Protein AF-A0A0R3DGZ0-F1 (afdb_monomer_lite)

Organism: NCBI:txid989370

pLDDT: mean 84.37, std 13.38, range [37.03, 94.5]

Secondary structure (DSSP, 8-state):
------TTS-HHHHHHHHHHHHHHH-HHHHHHHHHHHGGG---S-HHHHHHHHHHHHHHHHHHHHHHS------

Foldseek 3Di:
DPLDDDPVDDPVVSVVSVLVVVCVVPVQLSCLCVVLVVLCPDPPDPVSNVVSVVVSVVSSVVSVVVVDDPPDDD

Radius of gyration: 15.45 Å; chains: 1; bounding box: 26×34×43 Å

Sequence (74 aa):
MPLDFDLTKTLDEHLVEFRKYLESIDPECTKILFDNLGTLKGDGNPTRARANRATFNAAVLSQLKALTPKKAGS

Structure (mmCIF, N/CA/C/O backbone):
data_AF-A0A0R3DGZ0-F1
#
_entry.id   AF-A0A0R3DGZ0-F1
#
loop_
_atom_site.group_PDB
_atom_site.id
_atom_site.type_symbol
_atom_site.label_atom_id
_atom_site.label_alt_id
_atom_site.label_comp_id
_atom_site.label_asym_id
_atom_site.label_entity_id
_atom_site.label_seq_id
_atom_site.pdbx_PDB_ins_code
_atom_site.Cartn_x
_atom_site.Cartn_y
_atom_site.Cartn_z
_atom_site.occupancy
_atom_site.B_iso_or_equiv
_atom_site.auth_seq_id
_atom_site.auth_comp_id
_atom_site.auth_asym_id
_atom_site.auth_atom_id
_atom_site.pdbx_PDB_model_num
ATOM 1 N N . MET A 1 1 ? -1.606 -16.210 8.912 1.00 52.59 1 MET A N 1
ATOM 2 C CA . MET A 1 1 ? -0.658 -16.993 8.087 1.00 52.59 1 MET A CA 1
ATOM 3 C C . MET A 1 1 ? 0.445 -16.033 7.671 1.00 52.59 1 MET A C 1
ATOM 5 O O . MET A 1 1 ? 0.072 -14.943 7.251 1.00 52.59 1 MET A O 1
ATOM 9 N N . PRO A 1 2 ? 1.740 -16.334 7.861 1.00 65.69 2 PRO A N 1
ATOM 10 C CA . PRO A 1 2 ? 2.791 -15.464 7.339 1.00 65.69 2 PRO A CA 1
ATOM 11 C C . PRO A 1 2 ? 2.673 -15.389 5.812 1.00 65.69 2 PRO A C 1
ATOM 13 O O . PRO A 1 2 ? 2.291 -16.369 5.175 1.00 65.69 2 PRO A O 1
ATOM 16 N N . LEU A 1 3 ? 2.947 -14.215 5.247 1.00 71.69 3 LEU A N 1
ATOM 17 C CA . LEU A 1 3 ? 3.033 -14.037 3.803 1.00 71.69 3 LEU A CA 1
ATOM 18 C C . LEU A 1 3 ? 4.243 -14.839 3.303 1.00 71.69 3 LEU A C 1
ATOM 20 O O . LEU A 1 3 ? 5.372 -14.502 3.656 1.00 71.69 3 LEU A O 1
ATOM 24 N N . ASP A 1 4 ? 4.010 -15.902 2.538 1.00 78.62 4 ASP A N 1
ATOM 25 C CA . ASP A 1 4 ? 5.083 -16.700 1.945 1.00 78.62 4 ASP A CA 1
ATOM 26 C C . ASP A 1 4 ? 5.384 -16.191 0.531 1.00 78.62 4 ASP A C 1
ATOM 28 O O . ASP A 1 4 ? 4.479 -16.045 -0.298 1.00 78.62 4 ASP A O 1
ATOM 32 N N . PHE A 1 5 ? 6.646 -15.854 0.270 1.00 77.44 5 PHE A N 1
ATOM 33 C CA . PHE A 1 5 ? 7.058 -15.235 -0.987 1.00 77.44 5 PHE A CA 1
ATOM 34 C C . PHE A 1 5 ? 7.492 -16.312 -1.986 1.00 77.44 5 PHE A C 1
ATOM 36 O O . PHE A 1 5 ? 8.667 -16.651 -2.110 1.00 77.44 5 PHE A O 1
ATOM 43 N N . ASP A 1 6 ? 6.507 -16.858 -2.689 1.00 87.06 6 ASP A N 1
ATOM 44 C CA . ASP A 1 6 ? 6.689 -17.832 -3.765 1.00 87.06 6 ASP A CA 1
ATOM 45 C C . ASP A 1 6 ? 7.205 -17.185 -5.063 1.00 87.06 6 ASP A C 1
ATOM 47 O O . ASP A 1 6 ? 6.456 -16.532 -5.782 1.00 87.06 6 ASP A O 1
ATOM 51 N N . LEU A 1 7 ? 8.470 -17.437 -5.407 1.00 88.69 7 LEU A N 1
ATOM 52 C CA . LEU A 1 7 ? 9.128 -16.891 -6.603 1.00 88.69 7 LEU A CA 1
ATOM 53 C C . LEU A 1 7 ? 8.493 -17.315 -7.940 1.00 88.69 7 LEU A C 1
ATOM 55 O O . LEU A 1 7 ? 8.864 -16.769 -8.979 1.00 88.69 7 LEU A O 1
ATOM 59 N N . THR A 1 8 ? 7.588 -18.296 -7.945 1.00 92.75 8 THR A N 1
ATOM 60 C CA . THR A 1 8 ? 6.874 -18.721 -9.158 1.00 92.75 8 THR A CA 1
ATOM 61 C C . THR A 1 8 ? 5.683 -17.825 -9.498 1.00 92.75 8 THR A C 1
ATOM 63 O O . THR A 1 8 ? 5.195 -17.872 -10.629 1.00 92.75 8 THR A O 1
ATOM 66 N N . LYS A 1 9 ? 5.240 -16.986 -8.555 1.00 89.56 9 LYS A N 1
ATOM 67 C CA . LYS A 1 9 ? 4.115 -16.069 -8.736 1.00 89.56 9 LYS A CA 1
ATOM 68 C C . LYS A 1 9 ? 4.546 -14.765 -9.394 1.00 89.56 9 LYS A C 1
ATOM 70 O O . LYS A 1 9 ? 5.655 -14.256 -9.238 1.00 89.56 9 LYS A O 1
ATOM 75 N N . THR A 1 10 ? 3.613 -14.190 -10.132 1.00 90.25 10 THR A N 1
ATOM 76 C CA . THR A 1 10 ? 3.718 -12.846 -10.685 1.00 90.25 10 THR A CA 1
ATOM 77 C C . THR A 1 10 ? 3.609 -11.786 -9.587 1.00 90.25 10 THR A C 1
ATOM 79 O O . THR A 1 10 ? 3.083 -12.017 -8.495 1.00 90.25 10 THR A O 1
ATOM 82 N N . LEU A 1 11 ? 4.064 -10.568 -9.896 1.00 84.69 11 LEU A N 1
ATOM 83 C CA . LEU A 1 11 ? 3.888 -9.416 -9.009 1.00 84.69 11 LEU A CA 1
ATOM 84 C C . LEU A 1 11 ? 2.409 -9.192 -8.652 1.00 84.69 11 LEU A C 1
ATOM 86 O O . LEU A 1 11 ? 2.100 -8.900 -7.500 1.00 84.69 11 LEU A O 1
ATOM 90 N N . ASP A 1 12 ? 1.504 -9.347 -9.619 1.00 88.31 12 ASP A N 1
ATOM 91 C CA . ASP A 1 12 ? 0.072 -9.134 -9.401 1.00 88.31 12 ASP A CA 1
ATOM 92 C C . ASP A 1 12 ? -0.516 -10.176 -8.438 1.00 88.31 12 ASP A C 1
ATOM 94 O O . ASP A 1 12 ? -1.287 -9.825 -7.544 1.00 88.31 12 ASP A O 1
ATOM 98 N N . GLU A 1 13 ? -0.099 -11.440 -8.545 1.00 90.69 13 GLU A N 1
ATOM 9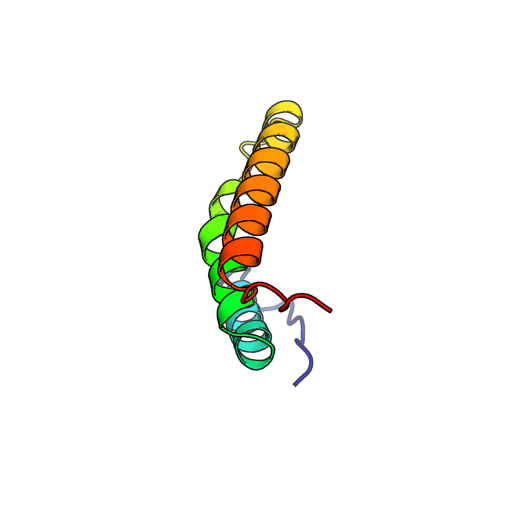9 C CA . GLU A 1 13 ? -0.501 -12.498 -7.610 1.00 90.69 13 GLU A CA 1
ATOM 100 C C . GLU A 1 13 ? -0.008 -12.211 -6.187 1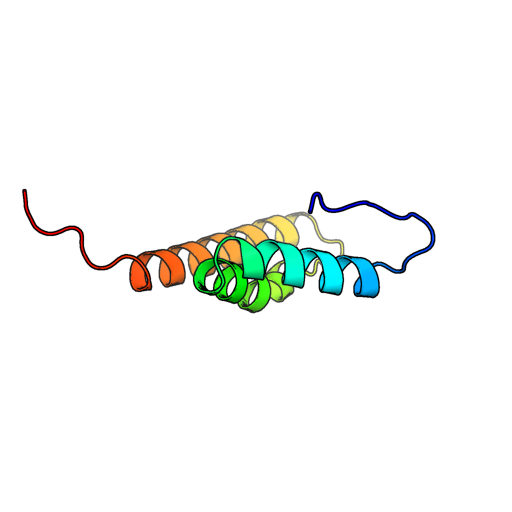.00 90.69 13 GLU A C 1
ATOM 102 O O . GLU A 1 13 ? -0.789 -12.285 -5.234 1.00 90.69 13 GLU A O 1
ATOM 107 N N . HIS A 1 14 ? 1.247 -11.781 -6.034 1.00 89.88 14 HIS A N 1
ATOM 108 C CA . HIS A 1 14 ? 1.763 -11.361 -4.732 1.00 89.88 14 HIS A CA 1
ATOM 109 C C . HIS A 1 14 ? 1.036 -10.143 -4.167 1.00 89.88 14 HIS A C 1
ATOM 111 O O . HIS A 1 14 ? 0.797 -10.086 -2.963 1.00 89.88 14 HIS A O 1
ATOM 117 N N . LEU A 1 15 ? 0.653 -9.174 -5.002 1.00 88.94 15 LEU A N 1
ATOM 118 C CA . LEU A 1 15 ? -0.118 -8.014 -4.553 1.00 88.94 15 LEU A CA 1
ATOM 119 C C . LEU A 1 15 ? -1.504 -8.420 -4.045 1.00 88.94 15 LEU A C 1
ATOM 121 O O . LEU A 1 15 ? -1.967 -7.867 -3.046 1.00 88.94 15 LEU A O 1
ATOM 125 N N . VAL A 1 16 ? -2.151 -9.400 -4.681 1.00 91.00 16 VAL A N 1
ATOM 126 C CA . VAL A 1 16 ? -3.437 -9.943 -4.220 1.00 91.00 16 VAL A CA 1
ATOM 127 C C . VAL A 1 16 ? -3.289 -10.648 -2.871 1.00 91.00 16 VAL A C 1
ATOM 129 O O . VAL A 1 16 ? -4.105 -10.432 -1.973 1.00 91.00 16 VAL A O 1
ATOM 132 N N . GLU A 1 17 ? -2.257 -11.472 -2.695 1.00 91.06 17 GLU A N 1
ATOM 133 C CA . GLU A 1 17 ? -2.004 -12.168 -1.427 1.00 91.06 17 GLU A CA 1
ATOM 134 C C . GLU A 1 17 ? -1.616 -11.205 -0.309 1.00 91.06 17 GLU A C 1
ATOM 136 O O . GLU A 1 17 ? -2.141 -11.298 0.802 1.00 91.06 17 GLU A O 1
ATOM 141 N N . PHE A 1 18 ? -0.766 -10.230 -0.624 1.00 90.44 18 PHE A N 1
ATOM 142 C CA . PHE A 1 18 ? -0.376 -9.181 0.304 1.00 90.44 18 PHE A CA 1
ATOM 143 C C . PHE A 1 18 ? -1.579 -8.356 0.747 1.00 90.44 18 PHE A C 1
ATOM 145 O O . PHE A 1 18 ? -1.741 -8.100 1.939 1.00 90.44 18 PHE A O 1
ATOM 152 N N . ARG A 1 19 ? -2.476 -8.017 -0.186 1.00 92.31 19 ARG A N 1
ATOM 153 C CA . ARG A 1 19 ? -3.726 -7.333 0.138 1.00 92.31 19 ARG A CA 1
ATOM 154 C C . ARG A 1 19 ? -4.575 -8.141 1.112 1.00 92.31 19 ARG A C 1
ATOM 156 O O . ARG A 1 19 ? -4.953 -7.606 2.145 1.00 92.31 19 ARG A O 1
ATOM 163 N N . LYS A 1 20 ? -4.826 -9.422 0.825 1.00 92.50 20 LYS A N 1
ATOM 164 C CA . LYS A 1 20 ? -5.619 -10.301 1.705 1.00 92.50 20 LYS A CA 1
ATOM 165 C C . LYS A 1 20 ? -5.004 -10.426 3.098 1.00 92.50 20 LYS A C 1
ATOM 167 O O . LYS A 1 20 ? -5.720 -10.410 4.096 1.00 92.50 20 LYS A O 1
ATOM 172 N N . TYR A 1 21 ? -3.679 -10.553 3.168 1.00 91.88 21 TYR A N 1
ATOM 173 C CA . TYR A 1 21 ? -2.963 -10.609 4.436 1.00 91.88 21 TYR A CA 1
ATOM 174 C C . TYR A 1 21 ? -3.163 -9.322 5.244 1.00 91.88 21 TYR A C 1
ATOM 176 O O . TYR A 1 21 ? -3.544 -9.391 6.410 1.00 91.88 21 TYR A O 1
ATOM 184 N N . LEU A 1 22 ? -2.977 -8.156 4.626 1.00 91.81 22 LEU A N 1
ATOM 185 C CA . LEU A 1 22 ? -3.171 -6.875 5.301 1.00 91.81 22 LEU A CA 1
ATOM 186 C C . LEU A 1 22 ? -4.635 -6.640 5.706 1.00 91.81 22 LEU A C 1
ATOM 188 O O . LEU A 1 22 ? -4.882 -6.213 6.834 1.00 91.81 22 LEU A O 1
ATOM 192 N N . GLU A 1 23 ? -5.602 -7.002 4.853 1.00 93.81 23 GLU A N 1
ATOM 193 C CA . GLU A 1 23 ? -7.040 -6.916 5.160 1.00 93.81 23 GLU A CA 1
ATOM 194 C C . GLU A 1 23 ? -7.405 -7.734 6.409 1.00 93.81 23 GLU A C 1
ATOM 196 O O . GLU A 1 23 ? -8.309 -7.349 7.146 1.00 93.81 23 GLU A O 1
ATOM 201 N N . SER A 1 24 ? -6.680 -8.829 6.683 1.00 92.38 24 SER A N 1
ATOM 202 C CA . SER A 1 24 ? -6.865 -9.635 7.898 1.00 92.38 24 SER A CA 1
ATOM 203 C C . SER A 1 24 ? -6.309 -8.994 9.177 1.00 92.38 24 SER A C 1
ATOM 205 O O . SER A 1 24 ? -6.697 -9.401 10.270 1.00 92.38 24 SER A O 1
ATOM 207 N N . ILE A 1 25 ? -5.407 -8.013 9.053 1.00 92.31 25 ILE A N 1
ATOM 208 C CA . ILE A 1 25 ? -4.826 -7.268 10.180 1.00 92.31 25 ILE A CA 1
ATOM 209 C C . ILE A 1 25 ? -5.679 -6.038 10.482 1.00 92.31 25 ILE A C 1
ATOM 211 O O . ILE A 1 25 ? -6.105 -5.846 11.617 1.00 92.31 25 ILE A O 1
ATOM 215 N N . ASP A 1 26 ? -5.902 -5.201 9.468 1.00 91.94 26 ASP A N 1
ATOM 216 C CA . ASP A 1 26 ? -6.677 -3.968 9.576 1.00 91.94 26 ASP A CA 1
ATOM 217 C C . ASP A 1 26 ? -7.261 -3.608 8.196 1.00 91.94 26 ASP A C 1
ATOM 219 O O . ASP A 1 26 ? -6.534 -3.121 7.319 1.00 91.94 26 ASP A O 1
ATOM 223 N N . PRO A 1 27 ? -8.563 -3.844 7.962 1.00 92.00 27 PRO A N 1
ATOM 224 C CA . PRO A 1 27 ? -9.179 -3.596 6.663 1.00 92.00 27 PRO A CA 1
ATOM 225 C C . PRO A 1 27 ? -9.242 -2.104 6.308 1.00 92.00 27 PRO A C 1
ATOM 227 O O . PRO A 1 27 ? -9.161 -1.759 5.126 1.00 92.00 27 PRO A O 1
ATOM 230 N N . GLU A 1 28 ? -9.343 -1.208 7.293 1.00 92.94 28 GLU A N 1
ATOM 231 C CA . GLU A 1 28 ? -9.439 0.234 7.055 1.00 92.94 28 GLU A CA 1
ATOM 232 C C . GLU A 1 28 ? -8.077 0.808 6.651 1.00 92.94 28 GLU A C 1
ATOM 234 O O . GLU A 1 28 ? -7.959 1.488 5.627 1.00 92.94 28 GLU A O 1
ATOM 239 N N . CYS A 1 29 ? -7.019 0.458 7.387 1.00 91.69 29 CYS A N 1
ATOM 240 C CA . CYS A 1 29 ? -5.653 0.827 7.023 1.00 91.69 29 CYS A CA 1
ATOM 241 C C . CYS A 1 29 ? -5.229 0.189 5.696 1.00 91.69 29 CYS A C 1
ATOM 243 O O . CYS A 1 29 ? -4.540 0.826 4.893 1.00 91.69 29 CYS A O 1
ATOM 245 N N . THR A 1 30 ? -5.668 -1.043 5.421 1.00 94.50 30 THR A N 1
ATOM 246 C CA . THR A 1 30 ? -5.383 -1.702 4.141 1.00 94.50 30 THR A CA 1
ATOM 247 C C . THR A 1 30 ? -6.034 -0.969 2.982 1.00 94.50 30 THR A C 1
ATOM 249 O O . THR A 1 30 ? -5.376 -0.704 1.976 1.00 94.50 30 THR A O 1
ATOM 252 N N . LYS A 1 31 ? -7.297 -0.561 3.131 1.00 92.81 31 LYS A N 1
ATOM 253 C CA . LYS A 1 31 ? -7.979 0.250 2.124 1.00 92.81 31 LYS A CA 1
ATOM 254 C C . LYS A 1 31 ? -7.209 1.540 1.827 1.00 92.81 31 LYS A C 1
ATOM 256 O O . LYS A 1 31 ? -6.935 1.815 0.662 1.00 92.81 31 LYS A O 1
ATOM 261 N N . ILE A 1 32 ? -6.789 2.276 2.859 1.00 94.00 32 ILE A N 1
ATOM 262 C CA . ILE A 1 32 ? -5.980 3.497 2.696 1.00 94.00 32 ILE A CA 1
ATOM 263 C C . ILE A 1 32 ? -4.692 3.210 1.923 1.00 94.00 32 ILE A C 1
ATOM 265 O O . ILE A 1 32 ? -4.3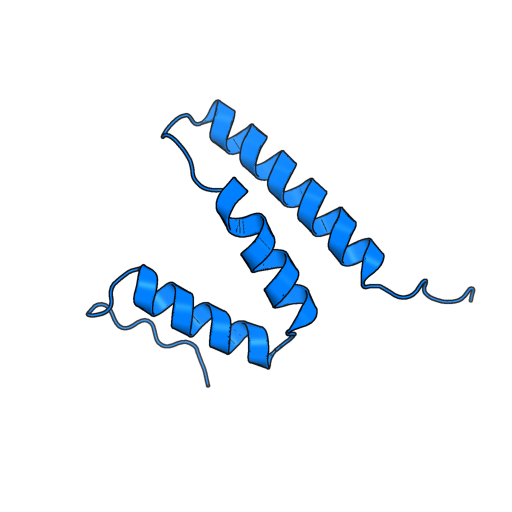45 3.945 0.998 1.00 94.00 32 ILE A O 1
ATOM 269 N N . LEU A 1 33 ? -3.967 2.150 2.280 1.00 92.00 33 LEU A N 1
ATOM 270 C CA . LEU A 1 33 ? -2.713 1.811 1.615 1.00 92.00 33 LEU A CA 1
ATOM 271 C C . LEU A 1 33 ? -2.922 1.537 0.119 1.00 92.00 33 LEU A C 1
ATOM 273 O O . LEU A 1 33 ? -2.217 2.109 -0.715 1.00 92.00 33 LEU A O 1
ATOM 277 N N . PHE A 1 34 ? -3.890 0.684 -0.224 1.00 92.38 34 PHE A N 1
ATOM 278 C CA . PHE A 1 34 ? -4.120 0.265 -1.608 1.00 92.38 34 PHE A CA 1
ATOM 279 C C . PHE A 1 34 ? -4.767 1.355 -2.470 1.00 92.38 34 PHE A C 1
ATOM 281 O O . PHE A 1 34 ? -4.397 1.477 -3.638 1.00 92.38 34 PHE A O 1
ATOM 288 N N . ASP A 1 35 ? -5.632 2.201 -1.900 1.00 93.75 35 ASP A N 1
ATOM 289 C CA . ASP A 1 35 ? -6.215 3.358 -2.599 1.00 93.75 35 ASP A CA 1
ATOM 290 C C . ASP A 1 35 ? -5.127 4.373 -3.014 1.00 93.75 35 ASP A C 1
ATOM 292 O O . ASP A 1 35 ? -5.263 5.064 -4.024 1.00 93.75 35 ASP A O 1
ATOM 296 N N . ASN A 1 36 ? -4.011 4.439 -2.273 1.00 93.38 36 ASN A N 1
ATOM 297 C CA . ASN A 1 36 ? -2.917 5.378 -2.537 1.00 93.38 36 ASN A CA 1
ATOM 298 C C . ASN A 1 36 ? -1.705 4.748 -3.244 1.00 93.38 36 ASN A C 1
ATOM 300 O O . ASN A 1 36 ? -0.855 5.483 -3.752 1.00 93.38 36 ASN A O 1
ATOM 304 N N . LEU A 1 37 ? -1.607 3.417 -3.336 1.00 89.19 37 LEU A N 1
ATOM 305 C CA . LEU A 1 37 ? -0.426 2.715 -3.866 1.00 89.19 37 LEU A CA 1
ATOM 306 C C . LEU A 1 37 ? -0.080 3.130 -5.307 1.00 89.19 37 LEU A C 1
ATOM 308 O O . LEU A 1 37 ? 1.089 3.195 -5.686 1.00 89.19 37 LEU A O 1
ATOM 312 N N . GLY A 1 38 ? -1.098 3.478 -6.101 1.00 85.75 38 GLY A N 1
ATOM 313 C CA . GLY A 1 38 ? -0.937 3.960 -7.475 1.00 85.75 38 GLY A CA 1
ATOM 314 C C . GLY A 1 38 ? -0.107 5.242 -7.595 1.00 85.75 38 GLY A C 1
ATOM 315 O O . GLY A 1 38 ? 0.556 5.436 -8.611 1.00 85.75 38 GLY A O 1
ATOM 316 N N . THR A 1 39 ? -0.062 6.076 -6.550 1.00 87.31 39 THR A N 1
ATOM 317 C CA . THR A 1 39 ? 0.762 7.301 -6.524 1.00 87.31 39 THR A CA 1
ATOM 318 C C . THR A 1 39 ? 2.261 7.002 -6.525 1.00 87.31 39 THR A C 1
ATOM 320 O O . THR A 1 39 ? 3.056 7.843 -6.936 1.00 87.31 39 THR A O 1
ATOM 323 N N . LEU A 1 40 ? 2.657 5.792 -6.117 1.00 84.81 40 LEU A N 1
ATOM 324 C CA . LEU A 1 40 ? 4.050 5.353 -6.084 1.00 84.81 40 LEU A CA 1
ATOM 325 C C . LEU A 1 40 ? 4.526 4.756 -7.413 1.00 84.81 40 LEU A C 1
ATOM 327 O O . LEU A 1 40 ? 5.717 4.464 -7.536 1.00 84.81 40 LEU A O 1
ATOM 331 N N . LYS A 1 41 ? 3.648 4.600 -8.419 1.00 80.38 41 LYS A N 1
ATOM 332 C CA . LYS A 1 41 ? 4.069 4.190 -9.765 1.00 80.38 41 LYS A CA 1
ATOM 333 C C . LYS A 1 41 ? 5.004 5.258 -10.334 1.00 80.38 41 LYS A C 1
ATOM 335 O O . LYS A 1 41 ? 4.595 6.370 -10.659 1.00 80.38 41 LYS A O 1
ATOM 340 N N . GLY A 1 42 ? 6.290 4.927 -10.371 1.00 73.88 42 GLY A N 1
ATOM 341 C CA . GLY A 1 42 ? 7.335 5.790 -10.901 1.00 73.88 42 GLY A CA 1
ATOM 342 C C . GLY A 1 42 ? 7.467 5.647 -12.411 1.00 73.88 42 GLY A C 1
ATOM 343 O O . GLY A 1 42 ? 7.201 4.593 -12.978 1.00 73.88 42 GLY A O 1
ATOM 344 N N . ASP A 1 43 ? 7.952 6.705 -13.046 1.00 78.00 43 ASP A N 1
ATOM 345 C CA . ASP A 1 43 ? 8.308 6.758 -14.465 1.00 78.00 43 ASP A CA 1
ATOM 346 C C . ASP A 1 43 ? 9.834 6.726 -14.679 1.00 78.00 43 ASP A C 1
ATOM 348 O O . ASP A 1 43 ? 10.353 7.206 -15.683 1.00 78.00 43 ASP A O 1
ATOM 352 N N . GLY A 1 44 ? 10.569 6.206 -13.690 1.00 74.06 44 GLY A N 1
ATOM 353 C CA . GLY A 1 44 ? 12.031 6.134 -13.691 1.00 74.06 44 GLY A CA 1
ATOM 354 C C . GLY A 1 44 ? 12.751 7.431 -13.298 1.00 74.06 44 GLY A C 1
ATOM 355 O O . GLY A 1 44 ? 13.971 7.412 -13.165 1.00 74.06 44 GLY A O 1
ATOM 356 N N . ASN A 1 45 ? 12.048 8.547 -13.056 1.00 83.88 45 ASN A N 1
ATOM 357 C CA . ASN A 1 45 ? 12.675 9.812 -12.657 1.00 83.88 45 ASN A CA 1
ATOM 358 C C . ASN A 1 45 ? 12.830 9.929 -11.118 1.00 83.88 45 ASN A C 1
ATOM 360 O O . ASN A 1 45 ? 11.822 10.005 -10.406 1.00 83.88 45 ASN A O 1
ATOM 364 N N . PRO A 1 46 ? 14.060 10.035 -10.572 1.00 79.88 46 PRO A N 1
ATOM 365 C CA . PRO A 1 46 ? 14.292 10.094 -9.123 1.00 79.88 46 PRO A CA 1
ATOM 366 C C . PRO A 1 46 ? 13.673 11.315 -8.422 1.00 79.88 46 PRO A C 1
ATOM 368 O O . PRO A 1 46 ? 13.204 11.216 -7.284 1.00 79.88 46 PRO A O 1
ATOM 371 N N . THR A 1 47 ? 13.645 12.468 -9.093 1.00 79.06 47 THR A N 1
ATOM 372 C CA . THR A 1 47 ? 13.073 13.709 -8.551 1.00 79.06 47 THR A CA 1
ATOM 373 C C . THR A 1 47 ? 11.556 13.593 -8.443 1.00 79.06 47 THR A C 1
ATOM 375 O O . THR A 1 47 ? 10.981 13.933 -7.406 1.00 79.06 47 THR A O 1
ATOM 378 N N . ARG A 1 48 ? 10.905 13.023 -9.466 1.00 83.75 48 ARG A N 1
ATOM 379 C CA . ARG A 1 48 ? 9.463 12.737 -9.426 1.00 83.75 48 ARG A CA 1
ATOM 380 C C . ARG A 1 48 ? 9.128 11.634 -8.428 1.00 83.75 48 ARG A C 1
ATOM 382 O O . ARG A 1 48 ? 8.151 11.771 -7.704 1.00 83.75 48 ARG A O 1
ATOM 389 N N . ALA A 1 49 ? 9.986 10.627 -8.260 1.00 86.25 49 ALA A N 1
ATOM 390 C CA . ALA A 1 49 ? 9.813 9.615 -7.216 1.00 86.25 49 ALA A CA 1
ATOM 391 C C . ALA A 1 49 ? 9.781 10.229 -5.803 1.00 86.25 49 ALA A C 1
ATOM 393 O O . ALA A 1 49 ? 9.005 9.798 -4.950 1.00 86.25 49 ALA A O 1
ATOM 394 N N . ARG A 1 50 ? 10.588 11.266 -5.533 1.00 87.62 50 ARG A N 1
ATOM 395 C CA . ARG A 1 50 ? 10.523 11.995 -4.255 1.00 87.62 50 ARG A CA 1
ATOM 396 C C . ARG A 1 50 ? 9.204 12.753 -4.089 1.00 87.62 50 ARG A C 1
ATOM 398 O O . ARG A 1 50 ? 8.623 12.669 -3.010 1.00 87.62 50 ARG A O 1
ATOM 405 N N . ALA A 1 51 ? 8.746 13.452 -5.125 1.00 89.19 51 ALA A N 1
ATOM 406 C CA . ALA A 1 51 ? 7.470 14.167 -5.098 1.00 89.19 51 ALA A CA 1
ATOM 407 C C . ALA A 1 51 ? 6.286 13.205 -4.894 1.00 89.19 51 ALA A C 1
ATOM 409 O O . ALA A 1 51 ? 5.481 13.405 -3.991 1.00 89.19 51 ALA A O 1
ATOM 410 N N . ASN A 1 52 ? 6.258 12.098 -5.636 1.00 90.50 52 ASN A N 1
ATOM 411 C CA . ASN A 1 52 ? 5.243 11.051 -5.535 1.00 90.50 52 ASN A CA 1
ATOM 412 C C . ASN A 1 52 ? 5.163 10.450 -4.125 1.00 90.50 52 ASN A C 1
ATOM 414 O O . ASN A 1 52 ? 4.072 10.293 -3.583 1.00 90.50 52 ASN A O 1
ATOM 418 N N . ARG A 1 53 ? 6.312 10.188 -3.482 1.00 90.88 53 ARG A N 1
ATOM 419 C CA . ARG A 1 53 ? 6.351 9.750 -2.075 1.00 90.88 53 ARG A CA 1
ATOM 420 C C . ARG A 1 53 ? 5.772 10.790 -1.118 1.00 90.88 53 ARG A C 1
ATOM 422 O O . ARG A 1 53 ? 5.095 10.419 -0.166 1.00 90.88 53 ARG A O 1
ATOM 429 N N . ALA A 1 54 ? 6.032 12.078 -1.346 1.00 91.19 54 ALA A N 1
ATOM 430 C CA . ALA A 1 54 ? 5.458 13.136 -0.518 1.00 91.19 54 ALA A CA 1
ATOM 431 C C . ALA A 1 54 ? 3.928 13.192 -0.667 1.00 91.19 54 ALA A C 1
ATOM 433 O O . ALA A 1 54 ? 3.226 13.258 0.341 1.00 91.19 54 ALA A O 1
ATOM 434 N N . THR A 1 55 ? 3.417 13.082 -1.897 1.00 92.00 55 THR A N 1
ATOM 435 C CA . THR A 1 55 ? 1.977 13.004 -2.185 1.00 92.00 55 THR A CA 1
ATOM 436 C C . THR A 1 55 ? 1.333 11.785 -1.529 1.00 92.00 55 THR A C 1
ATOM 438 O O . THR A 1 55 ? 0.329 11.933 -0.836 1.00 92.00 55 THR A O 1
ATOM 441 N N . PHE A 1 56 ? 1.942 10.605 -1.679 1.00 94.12 56 PHE A N 1
ATOM 442 C CA . PHE A 1 56 ? 1.509 9.371 -1.022 1.00 94.12 56 PHE A CA 1
ATOM 443 C C . PHE A 1 56 ? 1.400 9.553 0.498 1.00 94.12 56 PHE A C 1
ATOM 445 O O . PHE A 1 56 ? 0.338 9.341 1.080 1.00 94.12 56 PHE A O 1
ATOM 452 N N . ASN A 1 57 ? 2.478 10.016 1.139 1.00 93.31 57 ASN A N 1
ATOM 453 C CA . ASN A 1 57 ? 2.527 10.192 2.590 1.00 93.31 57 ASN A CA 1
ATOM 454 C C . ASN A 1 57 ? 1.474 11.191 3.089 1.00 93.31 57 ASN A C 1
ATOM 456 O O . ASN A 1 57 ? 0.857 10.963 4.128 1.00 93.31 57 ASN A O 1
ATOM 460 N N . ALA A 1 58 ? 1.255 12.290 2.361 1.00 94.06 58 ALA A N 1
ATOM 461 C CA . ALA A 1 58 ? 0.253 13.288 2.722 1.00 94.06 58 ALA A CA 1
ATOM 462 C C . ALA A 1 58 ? -1.175 12.724 2.644 1.00 94.06 58 ALA A C 1
ATOM 464 O O . ALA A 1 58 ? -1.964 12.930 3.569 1.00 94.06 58 ALA A O 1
ATOM 465 N N . ALA A 1 59 ? -1.494 11.982 1.579 1.00 93.62 59 ALA A N 1
ATOM 466 C CA . ALA A 1 59 ? -2.809 11.375 1.391 1.00 93.62 59 ALA A CA 1
ATOM 467 C C . ALA A 1 59 ? -3.097 10.301 2.452 1.00 93.62 59 ALA A C 1
ATOM 469 O O . ALA A 1 59 ? -4.142 10.344 3.105 1.00 93.62 59 ALA A O 1
ATOM 470 N N . VAL A 1 60 ? -2.130 9.412 2.704 1.00 93.50 60 VAL A N 1
ATOM 471 C CA . VAL A 1 60 ? -2.219 8.384 3.752 1.00 93.50 60 VAL A CA 1
ATOM 472 C C . VAL A 1 60 ? -2.401 9.022 5.128 1.00 93.50 60 VAL A C 1
ATOM 474 O O . VAL A 1 60 ? -3.323 8.655 5.852 1.00 93.50 60 VAL A O 1
ATOM 477 N N . LEU A 1 61 ? -1.590 10.025 5.487 1.00 93.12 61 LEU A N 1
ATOM 478 C CA . LEU A 1 61 ? -1.711 10.708 6.778 1.00 93.12 61 LEU A CA 1
ATOM 479 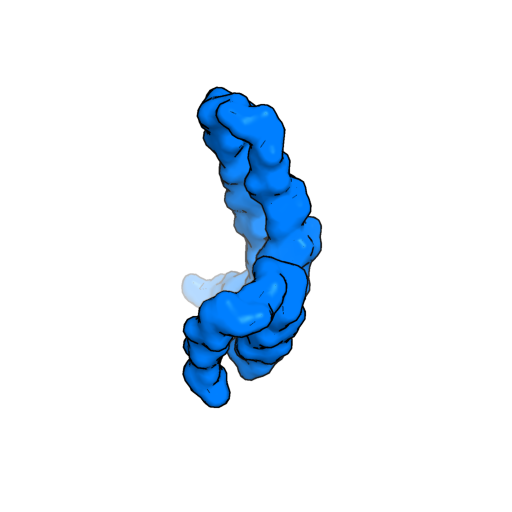C C . LEU A 1 61 ? -3.084 11.369 6.949 1.00 93.12 61 LEU A C 1
ATOM 481 O O . LEU A 1 61 ? -3.657 11.323 8.036 1.00 93.12 61 LEU A O 1
ATOM 485 N N . SER A 1 62 ? -3.610 11.993 5.892 1.00 93.69 62 SER A N 1
ATOM 486 C CA . SER A 1 62 ? -4.928 12.629 5.922 1.00 93.69 62 SER A CA 1
ATOM 487 C C . SER A 1 62 ? -6.040 11.614 6.180 1.00 93.69 62 SER A C 1
ATOM 489 O O . SER A 1 62 ? -6.919 11.868 6.999 1.00 93.69 62 SER A O 1
ATOM 491 N N . GLN A 1 63 ? -6.003 10.463 5.507 1.00 92.94 63 GLN A N 1
ATOM 492 C CA . GLN A 1 63 ? -7.021 9.425 5.665 1.00 92.94 63 GLN A CA 1
ATOM 493 C C . GLN A 1 63 ? -6.896 8.714 7.021 1.00 92.94 63 GLN A C 1
ATOM 495 O O . GLN A 1 63 ? -7.905 8.490 7.682 1.00 92.94 63 GLN A O 1
ATOM 500 N N . LEU A 1 64 ? -5.675 8.465 7.507 1.00 90.50 64 LEU A N 1
ATOM 501 C CA . LEU A 1 64 ? -5.454 7.901 8.845 1.00 90.50 64 LEU A CA 1
ATOM 502 C C . LEU A 1 64 ? -5.973 8.826 9.953 1.00 90.50 64 LEU A C 1
ATOM 504 O O . LEU A 1 64 ? -6.564 8.356 10.924 1.00 90.50 64 LEU A O 1
ATOM 508 N N . LYS A 1 65 ? -5.802 10.147 9.800 1.00 91.19 65 LYS A N 1
ATOM 509 C CA . LYS A 1 65 ? -6.384 11.146 10.714 1.00 91.19 65 LYS A CA 1
ATOM 510 C C . LYS A 1 65 ? -7.912 11.143 10.699 1.00 91.19 65 LYS A C 1
ATOM 512 O O . LYS A 1 65 ? -8.513 11.475 11.713 1.00 91.19 65 LYS A O 1
ATOM 517 N N . ALA A 1 66 ? -8.529 10.807 9.567 1.00 88.44 66 ALA A N 1
ATOM 518 C CA . ALA A 1 66 ? -9.979 10.680 9.458 1.00 88.44 66 ALA A CA 1
ATOM 519 C C . ALA A 1 66 ? -10.498 9.370 10.078 1.00 88.44 66 ALA A C 1
ATOM 521 O O . ALA A 1 66 ? -11.603 9.361 10.612 1.00 88.44 66 ALA A O 1
ATOM 522 N N . LEU A 1 67 ? -9.698 8.294 10.041 1.00 83.94 67 LEU A N 1
ATOM 523 C CA . LEU A 1 67 ? -10.015 7.022 10.703 1.00 83.94 67 LEU A CA 1
ATOM 524 C C . LEU A 1 67 ? -9.849 7.069 12.217 1.00 83.94 67 LEU A C 1
ATOM 526 O O . LEU A 1 67 ? -10.557 6.364 12.924 1.00 83.94 67 LEU A O 1
ATOM 530 N N . THR A 1 68 ? -8.912 7.865 12.738 1.00 71.75 68 THR A N 1
ATOM 531 C CA . THR A 1 68 ? -8.767 7.988 14.189 1.00 71.75 68 THR A CA 1
ATOM 532 C C . THR A 1 68 ? -9.965 8.774 14.723 1.00 71.75 68 THR A C 1
ATOM 534 O O . THR A 1 68 ? -10.029 9.986 14.489 1.00 71.75 68 THR A O 1
ATOM 537 N N . PRO A 1 69 ? -10.914 8.165 15.471 1.00 57.47 69 PRO A N 1
ATOM 538 C CA . PRO A 1 69 ? -11.845 8.974 16.229 1.00 57.47 69 PRO A CA 1
ATOM 539 C C . PRO A 1 69 ? -10.987 9.828 17.151 1.00 57.47 69 PRO A C 1
ATOM 541 O O . PRO A 1 69 ? -10.099 9.309 17.834 1.00 57.47 69 PRO A O 1
ATOM 544 N N . LYS A 1 70 ? -11.209 11.145 17.098 1.00 47.53 70 LYS A N 1
ATOM 545 C CA . LYS A 1 70 ? -10.641 12.137 18.011 1.00 47.53 70 LYS A CA 1
ATOM 546 C C . LYS A 1 70 ? -10.465 11.474 19.373 1.00 47.53 70 LYS A C 1
ATOM 548 O O . LYS A 1 70 ? -11.467 11.190 20.028 1.00 47.53 70 LYS A O 1
ATOM 553 N N . LYS A 1 71 ? -9.221 11.183 19.783 1.00 46.44 71 LYS A N 1
ATOM 554 C CA . LYS A 1 71 ? -8.978 10.788 21.169 1.00 46.44 71 LYS A CA 1
ATOM 555 C C . LYS A 1 71 ? -9.592 11.905 21.997 1.00 46.44 71 LYS A C 1
ATOM 557 O O . LYS A 1 71 ? -9.240 13.076 21.829 1.00 46.44 71 LYS A O 1
ATOM 562 N N . ALA A 1 72 ? -10.612 11.516 22.752 1.00 46.03 72 ALA A N 1
ATOM 563 C CA . ALA A 1 72 ? -11.301 12.344 23.709 1.00 46.03 72 ALA A CA 1
ATOM 564 C C . ALA A 1 72 ? -10.263 13.110 24.527 1.00 46.03 72 ALA A C 1
ATOM 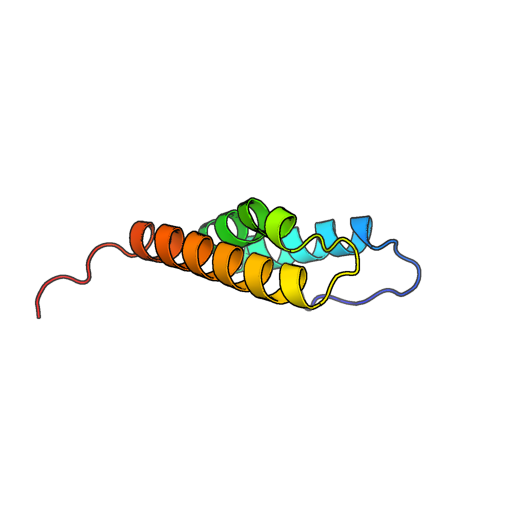566 O O . ALA A 1 72 ? -9.172 12.595 24.787 1.00 46.03 72 ALA A O 1
ATOM 567 N N . GLY A 1 73 ? -10.608 14.344 2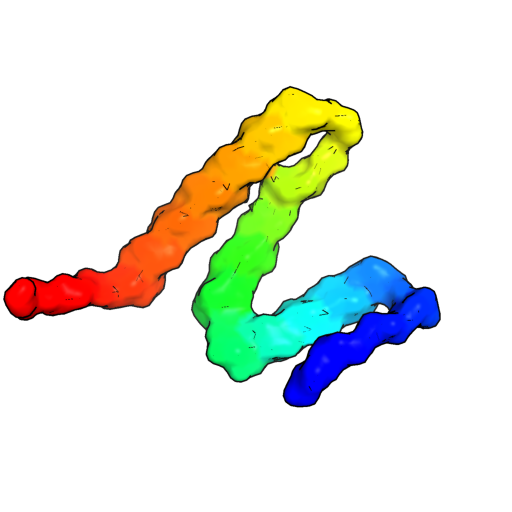4.894 1.00 49.06 73 GLY A N 1
ATOM 568 C CA . GLY A 1 73 ? -9.849 15.053 25.908 1.00 49.06 73 GLY A CA 1
ATOM 569 C C . GLY A 1 73 ? -9.604 14.125 27.093 1.00 49.06 73 GLY A C 1
ATOM 570 O O . GLY A 1 73 ? -10.522 13.451 27.558 1.00 49.06 73 GLY A O 1
ATOM 571 N N . SER A 1 74 ? -8.355 14.079 27.526 1.00 37.03 74 SER A N 1
ATOM 572 C CA . SER A 1 74 ? -7.977 13.673 28.865 1.00 37.03 74 SER A CA 1
ATOM 573 C C . SER A 1 74 ? -6.769 14.485 29.276 1.00 37.03 74 SER A C 1
ATOM 575 O O . SER A 1 74 ? -5.955 14.815 28.382 1.00 37.03 74 SER A O 1
#